Protein AF-A0A0L7QTI4-F1 (afdb_monomer_lite)

Radius of gyration: 1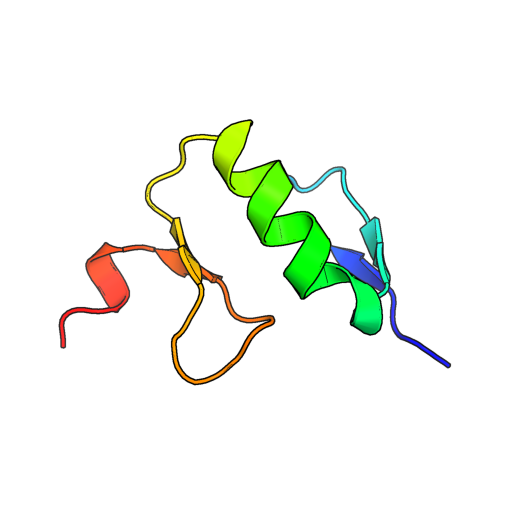1.08 Å; chains: 1; bounding box: 30×26×25 Å

Structure (mmCIF, N/CA/C/O backbone):
data_AF-A0A0L7QTI4-F1
#
_entry.id   AF-A0A0L7QTI4-F1
#
loop_
_atom_site.group_PDB
_atom_site.id
_atom_site.type_symbol
_atom_site.label_atom_id
_atom_site.label_alt_id
_atom_site.label_comp_id
_atom_site.label_asym_id
_atom_site.label_entity_id
_atom_site.label_seq_id
_atom_site.pdbx_PDB_ins_code
_atom_site.Cartn_x
_atom_site.Cartn_y
_atom_site.Cartn_z
_atom_site.occupancy
_atom_site.B_iso_or_equiv
_atom_site.auth_seq_id
_atom_site.auth_comp_id
_atom_site.auth_asym_id
_atom_site.auth_atom_id
_atom_site.pdbx_PDB_model_num
ATOM 1 N N . MET A 1 1 ? 12.399 -16.512 1.488 1.00 80.06 1 MET A N 1
ATOM 2 C CA . MET A 1 1 ? 12.244 -15.689 0.269 1.00 80.06 1 MET A CA 1
ATOM 3 C C . MET A 1 1 ? 11.222 -14.613 0.577 1.00 80.06 1 MET A C 1
ATOM 5 O O . MET A 1 1 ? 10.176 -14.958 1.109 1.00 80.06 1 MET A O 1
ATOM 9 N N . ASP A 1 2 ? 11.531 -13.343 0.320 1.00 85.19 2 ASP A N 1
ATOM 10 C CA . ASP A 1 2 ? 10.537 -12.273 0.450 1.00 85.19 2 ASP A CA 1
ATOM 11 C C . ASP A 1 2 ? 9.563 -12.331 -0.748 1.00 85.19 2 ASP A C 1
ATOM 13 O O . ASP A 1 2 ? 10.030 -12.333 -1.892 1.00 85.19 2 ASP A O 1
ATOM 17 N N . PRO A 1 3 ? 8.242 -12.449 -0.518 1.00 89.56 3 PRO A N 1
ATOM 18 C CA . PRO A 1 3 ? 7.272 -12.589 -1.595 1.00 89.56 3 PRO A CA 1
ATOM 19 C C . PRO A 1 3 ? 7.029 -11.251 -2.296 1.00 89.56 3 PRO A C 1
ATOM 21 O O . PRO A 1 3 ? 6.860 -10.218 -1.654 1.00 89.56 3 PRO A O 1
ATOM 24 N N . ILE A 1 4 ? 6.942 -11.286 -3.624 1.00 91.06 4 ILE A N 1
ATOM 25 C CA . ILE A 1 4 ? 6.591 -10.120 -4.438 1.00 91.06 4 ILE A CA 1
ATOM 26 C C . ILE A 1 4 ? 5.067 -10.037 -4.534 1.00 91.06 4 ILE A C 1
ATOM 28 O O . ILE A 1 4 ? 4.416 -10.990 -4.960 1.00 91.06 4 ILE A O 1
ATOM 32 N N . VAL A 1 5 ? 4.512 -8.888 -4.168 1.00 90.00 5 VAL A N 1
ATOM 33 C CA . VAL A 1 5 ? 3.080 -8.582 -4.203 1.00 90.00 5 VAL A CA 1
ATOM 34 C C . VAL A 1 5 ? 2.799 -7.454 -5.192 1.00 90.00 5 VAL A C 1
ATOM 36 O O . VAL A 1 5 ? 3.676 -6.648 -5.507 1.00 90.00 5 VAL A O 1
ATOM 39 N N . THR A 1 6 ? 1.575 -7.400 -5.701 1.00 89.38 6 THR A N 1
ATOM 40 C CA . THR A 1 6 ? 1.120 -6.308 -6.568 1.00 89.38 6 THR A CA 1
ATOM 41 C C . THR A 1 6 ? 0.643 -5.132 -5.718 1.00 89.38 6 THR A C 1
ATOM 43 O O . THR A 1 6 ? 0.013 -5.339 -4.679 1.00 89.38 6 THR A O 1
ATOM 46 N N . CYS A 1 7 ? 0.948 -3.900 -6.128 1.00 87.31 7 CYS A N 1
ATOM 47 C CA . CYS A 1 7 ? 0.511 -2.714 -5.399 1.00 87.31 7 CYS A CA 1
ATOM 48 C C . CYS A 1 7 ? -1.018 -2.539 -5.494 1.00 87.31 7 CYS A C 1
ATOM 50 O O . CYS A 1 7 ? -1.579 -2.617 -6.586 1.00 87.31 7 CYS A O 1
ATOM 52 N N . PRO A 1 8 ? -1.706 -2.236 -4.381 1.00 82.94 8 PRO A N 1
ATOM 53 C CA . PRO A 1 8 ? -3.151 -2.000 -4.374 1.00 82.94 8 PRO A CA 1
ATOM 54 C C . PRO A 1 8 ? -3.573 -0.671 -5.026 1.00 82.94 8 PRO A C 1
ATOM 56 O O . PRO A 1 8 ? -4.752 -0.492 -5.319 1.00 82.94 8 PRO A O 1
ATOM 59 N N . TYR A 1 9 ? -2.640 0.264 -5.238 1.00 80.81 9 TYR A N 1
ATOM 60 C CA . TYR A 1 9 ? -2.905 1.528 -5.940 1.00 80.81 9 TYR A CA 1
ATOM 61 C C . TYR A 1 9 ? -2.674 1.426 -7.452 1.00 80.81 9 TYR A C 1
ATOM 63 O O . TYR A 1 9 ? -3.288 2.174 -8.207 1.00 80.81 9 TYR A O 1
ATOM 71 N N . ASP A 1 10 ? -1.789 0.525 -7.888 1.00 82.81 10 ASP A N 1
ATOM 72 C CA . ASP A 1 10 ? -1.399 0.386 -9.288 1.00 82.81 10 ASP A CA 1
ATOM 73 C C . ASP A 1 10 ? -0.983 -1.059 -9.606 1.00 82.81 10 ASP A C 1
ATOM 75 O O . ASP A 1 10 ? -0.021 -1.593 -9.050 1.00 82.81 10 ASP A O 1
ATOM 79 N N . VAL A 1 11 ? -1.702 -1.696 -10.531 1.00 84.00 11 VAL A N 1
ATOM 80 C CA . VAL A 1 11 ? -1.497 -3.112 -10.879 1.00 84.00 11 VAL A CA 1
ATOM 81 C C . VAL A 1 11 ? -0.195 -3.383 -11.639 1.00 84.00 11 VAL A C 1
ATOM 83 O O . VAL A 1 11 ? 0.215 -4.539 -11.749 1.00 84.00 11 VAL A O 1
ATOM 86 N N . THR A 1 12 ? 0.468 -2.349 -12.163 1.00 86.75 12 THR A N 1
ATOM 87 C CA . THR A 1 12 ? 1.749 -2.485 -12.871 1.00 86.75 12 THR A CA 1
ATOM 88 C C . THR A 1 12 ? 2.920 -2.610 -11.897 1.00 86.75 12 THR A C 1
ATOM 90 O O . THR A 1 12 ? 3.952 -3.204 -12.220 1.00 86.75 12 THR A O 1
ATOM 93 N N . HIS A 1 13 ? 2.756 -2.116 -10.668 1.00 88.25 13 HIS A N 1
ATOM 94 C CA . HIS A 1 13 ? 3.779 -2.195 -9.638 1.00 88.25 13 HIS A CA 1
ATOM 95 C C . HIS A 1 13 ? 3.805 -3.576 -8.974 1.00 88.25 13 HIS A C 1
ATOM 97 O O . HIS A 1 13 ? 2.861 -3.990 -8.300 1.00 88.25 13 HIS A O 1
ATOM 103 N N . ARG A 1 14 ? 4.947 -4.262 -9.096 1.00 91.00 14 ARG A N 1
ATOM 104 C CA . ARG A 1 14 ? 5.258 -5.515 -8.394 1.00 91.00 14 ARG A CA 1
ATOM 105 C C . ARG A 1 14 ? 6.422 -5.283 -7.445 1.00 91.00 14 ARG A C 1
ATOM 107 O O . ARG A 1 14 ? 7.500 -4.880 -7.874 1.00 91.00 14 ARG A O 1
ATOM 114 N N . ILE A 1 15 ? 6.196 -5.501 -6.157 1.00 90.75 15 ILE A N 1
ATOM 115 C CA . ILE A 1 15 ? 7.078 -5.011 -5.102 1.00 90.75 15 ILE A CA 1
ATOM 116 C C . ILE A 1 15 ? 7.228 -6.072 -4.025 1.00 90.75 15 ILE A C 1
ATOM 118 O O . ILE A 1 15 ? 6.287 -6.784 -3.693 1.00 90.75 15 ILE A O 1
ATOM 122 N N . HIS A 1 16 ? 8.421 -6.154 -3.462 1.00 92.12 16 HIS A N 1
ATOM 123 C CA . HIS A 1 16 ? 8.715 -6.9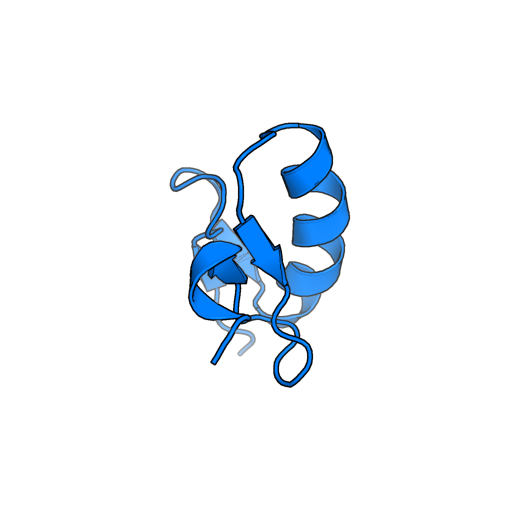62 -2.290 1.00 92.12 16 HIS A CA 1
ATOM 124 C C . HIS A 1 16 ? 7.759 -6.635 -1.139 1.00 92.12 16 HIS A C 1
ATOM 126 O O . HIS A 1 16 ? 7.571 -5.460 -0.806 1.00 92.12 16 HIS A O 1
ATOM 132 N N . LYS A 1 17 ? 7.159 -7.659 -0.517 1.00 87.06 17 LYS A N 1
ATOM 133 C CA . LYS A 1 17 ? 6.203 -7.462 0.579 1.00 87.06 17 LYS A CA 1
ATOM 134 C C . LYS A 1 17 ? 6.859 -6.629 1.670 1.00 87.06 17 LYS A C 1
ATOM 136 O O . LYS A 1 17 ? 6.280 -5.628 2.057 1.00 87.06 17 LYS A O 1
ATOM 141 N N . SER A 1 18 ? 8.104 -6.921 2.045 1.00 88.50 18 SER A N 1
ATOM 142 C CA . SER A 1 18 ? 8.832 -6.174 3.084 1.00 88.50 18 SER A CA 1
ATOM 143 C C . SER A 1 18 ? 8.961 -4.658 2.842 1.00 88.50 18 SER A C 1
ATOM 145 O O . SER A 1 18 ? 9.033 -3.903 3.807 1.00 88.50 18 SER A O 1
ATOM 147 N N . VAL A 1 19 ? 8.971 -4.183 1.588 1.00 88.25 19 VAL A N 1
ATOM 148 C CA . VAL A 1 19 ? 9.111 -2.743 1.265 1.00 88.25 19 VAL A CA 1
ATOM 149 C C . VAL A 1 19 ? 7.789 -2.076 0.876 1.00 88.25 19 VAL A C 1
ATOM 151 O O . VAL A 1 19 ? 7.732 -0.849 0.753 1.00 88.25 19 VAL A O 1
ATOM 154 N N . LEU A 1 20 ? 6.722 -2.865 0.703 1.00 86.94 20 LEU A N 1
ATOM 155 C CA . LEU A 1 20 ? 5.392 -2.387 0.334 1.00 86.94 20 LEU A CA 1
ATOM 156 C C . LEU A 1 20 ? 4.906 -1.233 1.238 1.00 86.94 20 LEU A C 1
ATOM 158 O O . LEU A 1 20 ? 4.499 -0.223 0.671 1.00 86.94 20 LEU A O 1
ATOM 162 N N . PRO A 1 21 ? 5.026 -1.265 2.584 1.00 84.44 21 PRO A N 1
ATOM 163 C CA . PRO A 1 21 ? 4.524 -0.187 3.442 1.00 84.44 21 PRO A CA 1
ATOM 164 C C . PRO A 1 21 ? 5.143 1.175 3.109 1.00 84.44 21 PRO A C 1
ATOM 166 O O . PRO A 1 21 ? 4.443 2.181 3.018 1.00 84.44 21 PRO A O 1
ATOM 169 N N . TYR A 1 22 ? 6.453 1.208 2.845 1.00 86.62 22 TYR A N 1
ATOM 170 C CA . TYR A 1 22 ? 7.143 2.434 2.447 1.00 86.62 22 TYR A CA 1
ATOM 171 C C . TYR A 1 22 ? 6.709 2.902 1.051 1.00 86.62 22 TYR A C 1
ATOM 173 O O . TYR A 1 22 ? 6.501 4.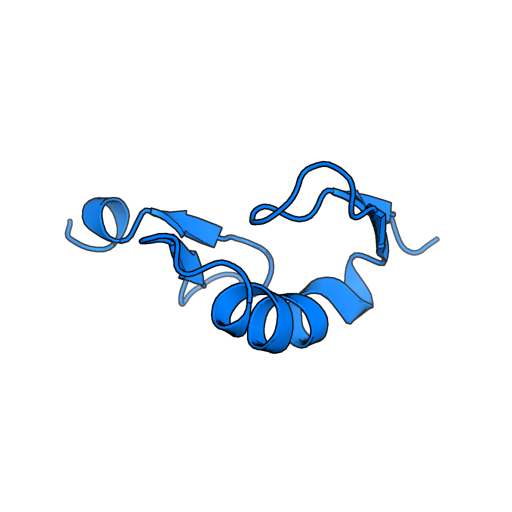096 0.822 1.00 86.62 22 TYR A O 1
ATOM 181 N N . HIS A 1 23 ? 6.524 1.962 0.119 1.00 88.75 23 HIS A N 1
ATOM 182 C CA . HIS A 1 23 ? 6.009 2.272 -1.211 1.00 88.75 23 HIS A CA 1
ATOM 183 C C . HIS A 1 23 ? 4.605 2.889 -1.155 1.00 88.75 23 HIS A C 1
ATOM 185 O O . HIS A 1 23 ? 4.372 3.901 -1.818 1.00 88.75 23 HIS A O 1
ATOM 191 N N . LEU A 1 24 ? 3.688 2.333 -0.352 1.00 83.94 24 LEU A N 1
ATOM 192 C CA . LEU A 1 24 ? 2.297 2.797 -0.253 1.00 83.94 24 LEU A CA 1
ATOM 193 C C . LEU A 1 24 ? 2.213 4.282 0.131 1.00 83.94 24 LEU A C 1
ATOM 195 O O . LEU A 1 24 ? 1.421 5.013 -0.461 1.00 83.94 24 LEU A O 1
ATOM 199 N N . VAL A 1 25 ? 3.074 4.764 1.038 1.00 83.44 25 VAL A N 1
ATOM 200 C CA . VAL A 1 25 ? 3.118 6.183 1.448 1.00 83.44 25 VAL A CA 1
ATOM 201 C C . VAL A 1 25 ? 3.390 7.114 0.262 1.00 83.44 25 VAL A C 1
ATOM 203 O O . VAL A 1 25 ? 2.795 8.190 0.161 1.00 83.44 25 VAL A O 1
ATOM 206 N N . ARG A 1 26 ? 4.293 6.717 -0.643 1.00 85.06 26 ARG A N 1
ATOM 207 C CA . ARG A 1 26 ? 4.646 7.495 -1.841 1.00 85.06 26 ARG A CA 1
ATOM 208 C C . ARG A 1 26 ? 3.626 7.303 -2.960 1.00 85.06 26 ARG A C 1
ATOM 210 O O . ARG A 1 26 ? 3.271 8.272 -3.626 1.00 85.06 26 ARG A O 1
ATOM 217 N N . CYS A 1 27 ? 3.150 6.077 -3.155 1.00 86.88 27 CYS A N 1
ATOM 218 C CA . CYS A 1 27 ? 2.209 5.733 -4.215 1.00 86.88 27 CYS A CA 1
ATOM 219 C C . CYS A 1 27 ? 0.850 6.408 -3.989 1.00 86.88 27 CYS A C 1
ATOM 221 O O . CYS A 1 27 ? 0.346 7.055 -4.901 1.00 86.88 27 CYS A O 1
ATOM 223 N N . ARG A 1 28 ? 0.351 6.440 -2.745 1.00 82.75 28 ARG A N 1
ATOM 224 C CA . ARG A 1 28 ? -0.871 7.173 -2.370 1.00 82.75 28 ARG A CA 1
ATOM 225 C C . ARG A 1 28 ? -0.832 8.661 -2.736 1.00 82.75 28 ARG A C 1
ATOM 227 O O . ARG A 1 28 ? -1.858 9.247 -3.045 1.00 82.75 28 ARG A O 1
ATOM 234 N N . LYS A 1 29 ? 0.345 9.300 -2.698 1.00 81.81 29 LYS A N 1
ATOM 235 C CA . LYS A 1 29 ? 0.483 10.715 -3.093 1.00 81.81 29 LYS A CA 1
ATOM 236 C C . LYS A 1 29 ? 0.348 10.926 -4.603 1.00 81.81 29 LYS A C 1
ATOM 238 O O . LYS A 1 29 ? -0.055 12.005 -5.013 1.00 81.81 29 LYS A O 1
ATOM 243 N N . ASN A 1 30 ? 0.724 9.930 -5.404 1.00 81.00 30 ASN A N 1
ATOM 244 C CA . ASN A 1 30 ? 0.683 10.001 -6.867 1.00 81.00 30 ASN A CA 1
ATOM 245 C C . ASN A 1 30 ? -0.650 9.489 -7.434 1.00 81.00 30 ASN A C 1
ATOM 247 O O . ASN A 1 30 ? -1.076 9.944 -8.488 1.00 81.00 30 ASN A O 1
ATOM 251 N N . HIS A 1 31 ? -1.320 8.584 -6.716 1.00 78.00 31 HIS A N 1
ATOM 252 C CA . HIS A 1 31 ? -2.625 8.034 -7.069 1.00 78.00 31 HIS A CA 1
ATOM 253 C C . HIS A 1 31 ? -3.639 8.456 -5.995 1.00 78.00 31 HIS A C 1
ATOM 255 O O . HIS A 1 31 ? -3.795 7.725 -5.011 1.00 78.00 31 HIS A O 1
ATOM 261 N N . PRO A 1 32 ? -4.299 9.628 -6.133 1.00 68.38 32 PRO A N 1
ATOM 262 C CA . PRO A 1 32 ? -5.307 10.111 -5.190 1.00 68.38 32 PRO A CA 1
ATOM 263 C C . PRO A 1 32 ? -6.594 9.283 -5.325 1.00 68.38 32 PRO A C 1
ATOM 265 O O . PRO A 1 32 ? -7.609 9.735 -5.840 1.00 68.38 32 PRO A O 1
ATOM 268 N N . LEU A 1 33 ? -6.515 8.027 -4.903 1.00 70.56 33 LEU A N 1
ATOM 269 C CA . LEU A 1 33 ? -7.641 7.124 -4.726 1.00 70.56 33 LEU A CA 1
ATOM 270 C C . LEU A 1 33 ? -8.127 7.256 -3.282 1.00 70.56 33 LEU A C 1
ATOM 272 O O . LEU A 1 33 ? -7.326 7.487 -2.372 1.00 70.56 33 LEU A O 1
ATOM 276 N N . GLU A 1 34 ? -9.421 7.054 -3.050 1.00 69.50 34 GLU A N 1
ATOM 277 C CA . GLU A 1 34 ? -10.032 7.053 -1.713 1.00 69.50 34 GLU A CA 1
ATOM 278 C C . GLU A 1 34 ? -9.713 5.765 -0.934 1.00 69.50 34 GLU A C 1
ATOM 280 O O . GLU A 1 34 ? -10.581 5.127 -0.347 1.00 69.50 34 GLU A O 1
ATOM 285 N N . LYS A 1 35 ? -8.442 5.359 -0.940 1.00 73.12 35 LYS A N 1
ATOM 286 C CA . LYS A 1 35 ? -7.935 4.165 -0.269 1.00 73.12 35 LYS A CA 1
ATOM 287 C C . LYS A 1 35 ? -7.063 4.559 0.919 1.00 73.12 35 LYS A C 1
ATOM 289 O O . LYS A 1 35 ? -6.231 5.467 0.840 1.00 73.12 35 LYS A O 1
ATOM 294 N N . VAL A 1 36 ? -7.250 3.872 2.037 1.00 73.56 36 VAL A N 1
ATOM 295 C CA . VAL A 1 36 ? -6.533 4.090 3.295 1.00 73.56 36 VAL A CA 1
ATOM 296 C C . VAL A 1 36 ? -5.786 2.825 3.699 1.00 73.56 36 VAL A C 1
ATOM 298 O O . VAL A 1 36 ? -6.194 1.704 3.404 1.00 73.56 36 VAL A O 1
ATOM 301 N N . GLN A 1 37 ? -4.644 3.007 4.359 1.00 76.06 37 GLN A N 1
ATOM 302 C CA . GLN A 1 37 ? -3.916 1.891 4.951 1.00 76.06 37 GLN A CA 1
ATOM 303 C C . GLN A 1 37 ? -4.674 1.419 6.193 1.00 76.06 37 GLN A C 1
ATOM 305 O O . GLN A 1 37 ? -5.070 2.239 7.023 1.00 76.06 37 GLN A O 1
ATOM 310 N N . CYS A 1 38 ? -4.873 0.110 6.312 1.00 77.75 38 CYS A N 1
ATOM 311 C CA . CYS A 1 38 ? -5.531 -0.496 7.456 1.00 77.75 38 CYS A CA 1
ATOM 312 C C . CYS A 1 38 ? -4.718 -0.218 8.736 1.00 77.75 38 CYS A C 1
ATOM 314 O O . CYS A 1 38 ? -3.495 -0.386 8.732 1.00 77.75 38 CYS A O 1
ATOM 316 N N . PRO A 1 39 ? -5.363 0.172 9.849 1.00 72.88 39 PRO A N 1
ATOM 317 C CA . PRO A 1 39 ? -4.664 0.419 11.111 1.00 72.88 39 PRO A CA 1
ATOM 318 C C . PRO A 1 39 ? -4.099 -0.860 11.750 1.00 72.88 39 PRO A C 1
ATOM 320 O O . PRO A 1 39 ? -3.213 -0.771 12.596 1.00 72.88 39 PRO A O 1
ATOM 323 N N . PHE A 1 40 ? -4.585 -2.038 11.344 1.00 74.81 40 PHE A N 1
ATOM 324 C CA . PHE A 1 40 ? -4.186 -3.333 11.904 1.00 74.81 40 PHE A CA 1
ATOM 325 C C . PHE A 1 40 ? -3.152 -4.084 11.060 1.00 74.81 40 PHE A C 1
ATOM 327 O O . PHE A 1 40 ? -2.441 -4.932 11.591 1.00 74.81 40 PHE A O 1
ATOM 334 N N . ASP A 1 41 ? -3.044 -3.781 9.763 1.00 73.94 41 ASP A N 1
ATOM 335 C CA . ASP A 1 41 ? -2.093 -4.442 8.872 1.00 73.94 41 ASP A CA 1
ATOM 336 C C . ASP A 1 41 ? -1.492 -3.445 7.878 1.00 73.94 41 ASP A C 1
ATOM 338 O O . ASP A 1 41 ? -2.190 -2.801 7.096 1.00 73.94 41 ASP A O 1
ATOM 342 N N . ALA A 1 42 ? -0.164 -3.321 7.906 1.00 70.50 42 ALA A N 1
ATOM 343 C CA . ALA A 1 42 ? 0.555 -2.344 7.096 1.00 70.50 42 ALA A CA 1
ATOM 344 C C . ALA A 1 42 ? 0.595 -2.676 5.593 1.00 70.50 42 ALA A C 1
ATOM 346 O O . ALA A 1 42 ? 1.037 -1.847 4.796 1.00 70.50 42 ALA A O 1
ATOM 347 N N . PHE A 1 43 ? 0.154 -3.875 5.205 1.00 68.50 43 PHE A N 1
ATOM 348 C CA . PHE A 1 43 ? 0.049 -4.318 3.817 1.00 68.50 43 PHE A CA 1
ATOM 349 C C . PHE A 1 43 ? -1.387 -4.233 3.299 1.00 68.50 43 PHE A C 1
ATOM 351 O O . PHE A 1 43 ? -1.597 -4.223 2.086 1.00 68.50 43 PHE A O 1
ATOM 358 N N . HIS A 1 44 ? -2.367 -4.167 4.197 1.00 71.88 44 HIS A N 1
ATOM 359 C CA . HIS A 1 44 ? -3.769 -4.103 3.841 1.00 71.88 44 HIS A CA 1
ATOM 360 C C . HIS A 1 44 ? -4.180 -2.663 3.525 1.00 71.88 44 HIS A C 1
ATOM 362 O O . HIS A 1 44 ? -4.065 -1.754 4.348 1.00 71.88 44 HIS A O 1
ATOM 368 N N . VAL A 1 45 ? -4.663 -2.458 2.302 1.00 75.12 45 VAL A N 1
ATOM 369 C CA . VAL A 1 45 ? -5.224 -1.191 1.838 1.00 75.12 45 VAL A CA 1
ATOM 370 C C . VAL A 1 45 ? -6.701 -1.417 1.579 1.00 75.12 45 VAL A C 1
ATOM 372 O O . VAL A 1 45 ? -7.058 -2.272 0.773 1.00 75.12 45 VAL A O 1
ATOM 375 N N . VAL A 1 46 ? -7.534 -0.654 2.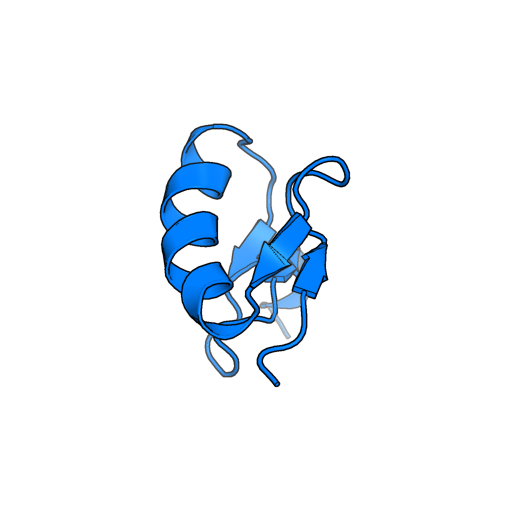276 1.00 71.88 46 VAL A N 1
ATOM 376 C CA . VAL A 1 46 ? -8.993 -0.712 2.176 1.00 71.88 46 VAL A CA 1
ATOM 377 C C . VAL A 1 46 ? -9.511 0.584 1.582 1.00 71.88 46 VAL A C 1
ATOM 379 O O . VAL A 1 46 ? -8.876 1.633 1.708 1.00 71.88 46 VAL A O 1
ATOM 382 N N . ASP A 1 47 ? -10.659 0.532 0.922 1.00 74.56 47 ASP A N 1
ATOM 383 C CA . ASP A 1 47 ? -11.378 1.753 0.577 1.00 74.56 47 ASP A CA 1
ATOM 384 C C . ASP A 1 47 ? -11.806 2.463 1.867 1.00 74.56 47 ASP A C 1
ATOM 386 O O . ASP A 1 47 ? -12.127 1.822 2.869 1.00 74.56 47 ASP A O 1
ATOM 390 N N . LYS A 1 48 ? -11.757 3.797 1.862 1.00 66.56 48 LYS A N 1
ATOM 391 C CA . LYS A 1 48 ? -12.049 4.628 3.037 1.00 66.56 48 LYS A CA 1
ATOM 392 C C . LYS A 1 48 ? -13.423 4.310 3.638 1.00 66.56 48 LYS A C 1
ATOM 394 O O . LYS A 1 48 ? -13.556 4.309 4.855 1.00 66.56 48 LYS A O 1
ATOM 399 N N . GLU A 1 49 ? -14.385 3.965 2.786 1.00 65.31 49 GLU A N 1
ATOM 400 C CA . GLU A 1 49 ? -15.746 3.557 3.153 1.00 65.31 49 GLU A CA 1
ATOM 401 C C . GLU A 1 49 ? -15.793 2.293 4.036 1.00 65.31 49 GLU A C 1
ATOM 403 O O . GLU A 1 49 ? -16.683 2.155 4.864 1.00 65.31 49 GLU A O 1
ATOM 408 N N . TYR A 1 50 ? -14.807 1.394 3.935 1.00 63.41 50 TYR A N 1
ATOM 409 C CA . TYR A 1 50 ? -14.763 0.146 4.711 1.00 63.41 50 TYR A CA 1
ATOM 410 C C . TYR A 1 50 ? -14.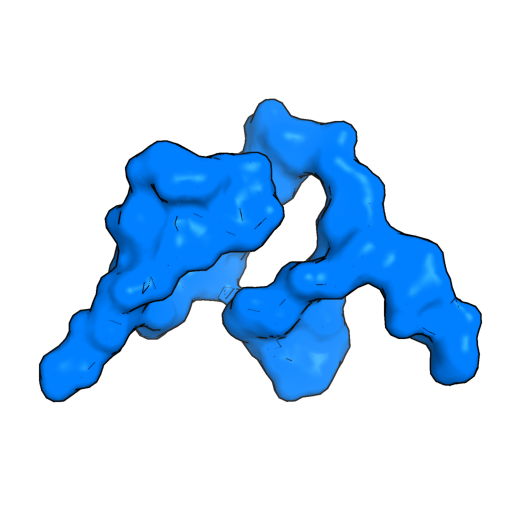103 0.289 6.090 1.00 63.41 50 TYR A C 1
ATOM 412 O O . TYR A 1 50 ? -14.048 -0.687 6.838 1.00 63.41 50 TYR A O 1
ATOM 420 N N . LEU A 1 51 ? -13.564 1.466 6.433 1.00 63.38 51 LEU A N 1
ATOM 421 C CA . LEU A 1 51 ? -12.968 1.713 7.752 1.00 63.38 51 LEU A CA 1
ATOM 422 C C . LEU A 1 51 ? -14.003 2.203 8.786 1.00 63.38 51 LEU A C 1
ATOM 424 O O . LEU A 1 51 ? -13.691 2.257 9.972 1.00 63.38 51 LEU A O 1
ATOM 428 N N . GLU A 1 52 ? -15.220 2.534 8.349 1.00 52.00 52 GLU A N 1
ATOM 429 C CA . GLU A 1 52 ? -16.314 3.027 9.191 1.00 52.00 52 GLU A CA 1
ATOM 430 C C . GLU A 1 52 ? -17.394 1.944 9.373 1.00 52.00 52 GLU A C 1
ATOM 432 O O . GLU A 1 52 ? -18.479 2.026 8.800 1.00 52.00 52 GLU A O 1
ATOM 437 N N . VAL A 1 53 ? -17.087 0.919 10.177 1.00 46.94 53 VAL A N 1
ATOM 438 C CA . VAL A 1 53 ? -18.086 0.057 10.841 1.00 46.94 53 VAL A CA 1
ATOM 439 C C . VAL A 1 53 ? -17.710 -0.106 12.306 1.00 46.94 53 VAL A C 1
ATOM 441 O O . VAL A 1 53 ? -16.532 -0.439 12.570 1.00 46.94 53 VAL A O 1
#

InterPro domains:
  IPR022776 TRM13/UPF0224 family, U11-48K-like CHHC zinc finger domain [PF05253] (5-28)
  IPR022776 TRM13/UPF0224 family, U11-48K-like CHHC zinc finger domain [PS51800] (4-31)
  IPR036236 Zinc finger C2H2 superfamily [SSF57667] (3-32)

pLDDT: mean 78.98, std 9.95, range [46.94, 92.12]

Secondary structure (DSSP, 8-state):
-PPEEE-SS-TT-EEEGGGHHHHHHHHHHHS--SEEE-SS-TT-EEEGGGG--

Organism: NCBI:txid597456

Foldseek 3Di:
DFDWDAQPQDRVDTGGQVCNLVVCVVSCVVRVAQWDQDPVDSRDIDRVVVVPD

Sequence (53 aa):
MDPIVTCPYDVTHRIHKSVLPYHLVRCRKNHPLEKVQCPFDAFHV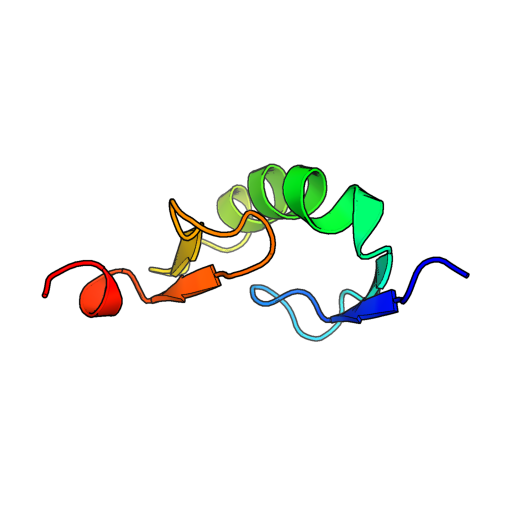VDKEYLEV